Protein AF-A0A562CBI1-F1 (afdb_monomer_lite)

Secondary structure (DSSP, 8-state):
-----PBP-STT--SB--EEEESS-TT-EE-HHHHHHHHHHHHHTT---EEEE---

pLDDT: mean 84.83, std 9.93, range [44.34, 92.38]

Structure (mmCIF, N/CA/C/O backbone):
data_AF-A0A562CBI1-F1
#
_entry.id   AF-A0A562CBI1-F1
#
loop_
_atom_site.group_PDB
_atom_site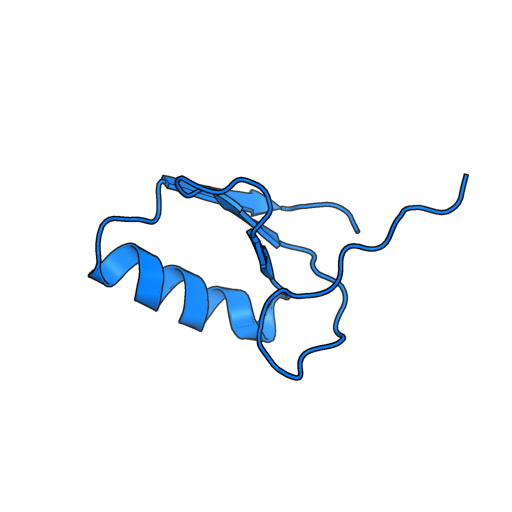.id
_atom_site.type_symbol
_atom_site.label_atom_id
_atom_site.label_alt_id
_atom_site.label_comp_id
_atom_site.label_asym_id
_atom_site.label_entity_id
_atom_site.label_seq_id
_atom_site.pdbx_PDB_ins_code
_atom_site.Cartn_x
_atom_site.Cartn_y
_atom_site.Cartn_z
_atom_site.occupancy
_atom_site.B_iso_or_equiv
_atom_site.auth_seq_id
_atom_site.auth_comp_id
_atom_site.auth_asym_id
_atom_site.auth_atom_id
_atom_site.pdbx_PDB_model_num
ATOM 1 N N . MET A 1 1 ? 19.644 12.633 -16.375 1.00 44.34 1 MET A N 1
ATOM 2 C CA . MET A 1 1 ? 18.974 12.377 -15.087 1.00 44.34 1 MET A CA 1
ATOM 3 C C . MET A 1 1 ? 18.307 11.033 -15.245 1.00 44.34 1 MET A C 1
ATOM 5 O O . MET A 1 1 ? 17.306 10.945 -15.942 1.00 44.34 1 MET A O 1
ATOM 9 N N . GLU A 1 2 ? 18.965 9.983 -14.777 1.00 59.81 2 GLU A N 1
ATOM 10 C CA . GLU A 1 2 ? 18.388 8.639 -14.765 1.00 59.81 2 GLU A CA 1
ATOM 11 C C . GLU A 1 2 ? 17.262 8.641 -13.720 1.00 59.81 2 GLU A C 1
ATOM 13 O O . GLU A 1 2 ? 17.476 9.194 -12.638 1.00 59.81 2 GLU A O 1
ATOM 18 N N . PRO A 1 3 ? 16.055 8.145 -14.041 1.00 56.56 3 PRO A N 1
ATOM 19 C CA . PRO A 1 3 ? 15.015 8.003 -13.036 1.00 56.56 3 PRO A CA 1
ATOM 20 C C . PRO A 1 3 ? 15.521 6.988 -12.005 1.00 56.56 3 PRO A C 1
ATOM 22 O O . PRO A 1 3 ? 15.990 5.904 -12.365 1.00 56.56 3 PRO A O 1
ATOM 25 N N . ASP A 1 4 ? 15.541 7.401 -10.741 1.00 64.62 4 ASP A N 1
ATOM 26 C CA . ASP A 1 4 ? 15.868 6.526 -9.622 1.00 64.62 4 ASP A CA 1
ATOM 27 C C . ASP A 1 4 ? 14.729 5.508 -9.521 1.00 64.62 4 ASP A C 1
ATOM 29 O O . ASP A 1 4 ? 13.673 5.793 -8.962 1.00 64.62 4 ASP A O 1
ATOM 33 N N . ARG A 1 5 ? 14.910 4.361 -10.183 1.00 71.56 5 ARG A N 1
ATOM 34 C CA . ARG A 1 5 ? 13.919 3.288 -10.212 1.00 71.56 5 ARG A CA 1
ATOM 35 C C . ARG A 1 5 ? 13.809 2.685 -8.830 1.00 71.56 5 ARG A C 1
ATOM 37 O O . ARG A 1 5 ? 14.608 1.825 -8.449 1.00 71.56 5 ARG A O 1
ATOM 44 N N . ASP A 1 6 ? 12.809 3.138 -8.087 1.00 85.06 6 ASP A N 1
ATOM 45 C CA . ASP A 1 6 ? 12.473 2.564 -6.796 1.00 85.06 6 ASP A CA 1
ATOM 46 C C . ASP A 1 6 ? 12.188 1.067 -6.959 1.00 85.06 6 ASP A C 1
ATOM 48 O O . ASP A 1 6 ? 11.393 0.632 -7.797 1.00 85.06 6 ASP A O 1
ATOM 52 N N . ILE A 1 7 ? 12.854 0.256 -6.142 1.00 87.38 7 ILE A N 1
ATOM 53 C CA . ILE A 1 7 ? 12.676 -1.194 -6.131 1.00 87.38 7 ILE A CA 1
ATOM 54 C C . ILE A 1 7 ? 11.587 -1.564 -5.127 1.00 87.38 7 ILE A C 1
ATOM 56 O O . ILE A 1 7 ? 11.417 -0.935 -4.080 1.00 87.38 7 ILE A O 1
ATOM 60 N N . CYS A 1 8 ? 10.842 -2.624 -5.438 1.00 90.44 8 CYS A N 1
ATOM 61 C CA . CYS A 1 8 ? 9.815 -3.151 -4.553 1.00 90.44 8 CYS A CA 1
ATOM 62 C C . CYS A 1 8 ? 10.375 -3.435 -3.146 1.00 90.44 8 CYS A C 1
ATOM 64 O O . CYS A 1 8 ? 11.345 -4.166 -2.977 1.00 90.44 8 CYS A O 1
ATOM 66 N N . SER A 1 9 ? 9.708 -2.914 -2.114 1.00 85.31 9 SER A N 1
ATOM 67 C CA . SER A 1 9 ? 10.042 -3.158 -0.702 1.00 85.31 9 SER A CA 1
ATOM 68 C C . SER A 1 9 ? 9.713 -4.576 -0.220 1.00 85.31 9 SER A C 1
ATOM 70 O O . SER A 1 9 ? 9.986 -4.912 0.936 1.00 85.31 9 SER A O 1
ATOM 72 N N . ALA A 1 10 ? 9.104 -5.418 -1.060 1.00 85.31 10 ALA A N 1
ATOM 73 C CA . ALA A 1 10 ? 8.894 -6.815 -0.716 1.00 85.31 10 ALA A CA 1
ATOM 74 C C . ALA A 1 10 ? 10.252 -7.517 -0.576 1.00 85.31 10 ALA A C 1
ATOM 76 O O . ALA A 1 10 ? 11.154 -7.343 -1.396 1.00 85.31 10 ALA A O 1
ATOM 77 N N . LYS A 1 11 ? 10.403 -8.326 0.479 1.00 80.75 11 LYS A N 1
ATOM 78 C CA . LYS A 1 11 ? 11.621 -9.117 0.675 1.00 80.75 11 LYS A CA 1
ATOM 79 C C . LYS A 1 11 ? 11.856 -10.007 -0.543 1.00 80.75 11 LYS A C 1
ATOM 81 O O . LYS A 1 11 ? 10.933 -10.676 -0.991 1.00 80.75 11 LYS A O 1
ATOM 86 N N . ASP A 1 12 ? 13.098 -10.013 -1.022 1.00 83.25 12 ASP A N 1
ATOM 87 C CA . ASP A 1 12 ? 13.546 -10.778 -2.194 1.00 83.25 12 ASP A CA 1
ATOM 88 C C . ASP A 1 12 ? 12.956 -10.321 -3.545 1.00 83.25 12 ASP A C 1
ATOM 90 O O . ASP A 1 12 ? 13.238 -10.908 -4.585 1.00 83.25 12 ASP A O 1
ATOM 94 N N . CYS A 1 13 ? 12.199 -9.219 -3.580 1.00 88.75 13 CYS A N 1
ATOM 95 C CA . CYS A 1 13 ? 11.719 -8.652 -4.832 1.00 88.75 13 CYS A CA 1
ATOM 96 C C . CYS A 1 13 ? 12.676 -7.568 -5.341 1.00 88.75 13 CYS A C 1
ATOM 98 O O . CYS A 1 13 ? 12.998 -6.624 -4.627 1.00 88.75 13 CYS A O 1
ATOM 100 N N . ARG A 1 14 ? 13.114 -7.692 -6.599 1.00 86.25 14 ARG A N 1
ATOM 101 C CA . ARG A 1 14 ? 13.911 -6.670 -7.306 1.00 86.25 14 ARG A CA 1
ATOM 102 C C . ARG A 1 14 ? 13.174 -6.040 -8.492 1.00 86.25 14 ARG A C 1
ATOM 104 O O . ARG A 1 14 ? 13.802 -5.469 -9.373 1.00 86.25 14 ARG A O 1
ATOM 111 N N . ALA A 1 15 ? 11.855 -6.199 -8.545 1.00 88.25 15 ALA A N 1
ATOM 112 C CA . ALA A 1 15 ? 11.043 -5.615 -9.604 1.00 88.25 15 ALA A CA 1
ATOM 113 C C . ALA A 1 15 ? 10.904 -4.096 -9.422 1.00 88.25 15 ALA A C 1
ATOM 115 O O . ALA A 1 15 ? 10.881 -3.611 -8.286 1.00 88.25 15 ALA A O 1
ATOM 116 N N . ASP A 1 16 ? 10.747 -3.392 -10.544 1.00 89.19 16 ASP A N 1
ATOM 117 C CA . ASP A 1 16 ? 10.394 -1.971 -10.593 1.00 89.19 16 ASP A CA 1
ATOM 118 C C . ASP A 1 16 ? 9.111 -1.716 -9.785 1.00 89.19 16 ASP A C 1
ATOM 120 O O . ASP A 1 16 ? 8.076 -2.376 -9.974 1.00 89.19 16 ASP A O 1
ATOM 124 N N . ALA A 1 17 ? 9.191 -0.784 -8.838 1.00 90.00 17 ALA A N 1
ATOM 125 C CA . ALA A 1 17 ? 8.077 -0.422 -7.988 1.00 90.00 17 ALA A CA 1
ATOM 126 C C . ALA A 1 17 ? 7.251 0.688 -8.630 1.00 90.00 17 ALA A C 1
ATOM 128 O O . ALA A 1 17 ? 7.507 1.878 -8.457 1.00 90.00 17 ALA A O 1
ATOM 129 N N . VAL A 1 18 ? 6.222 0.261 -9.353 1.00 91.12 18 VAL A N 1
ATOM 130 C CA . VAL A 1 18 ? 5.300 1.149 -10.073 1.00 91.12 18 VAL A CA 1
ATOM 131 C C . VAL A 1 18 ? 4.139 1.656 -9.203 1.00 91.12 18 VAL A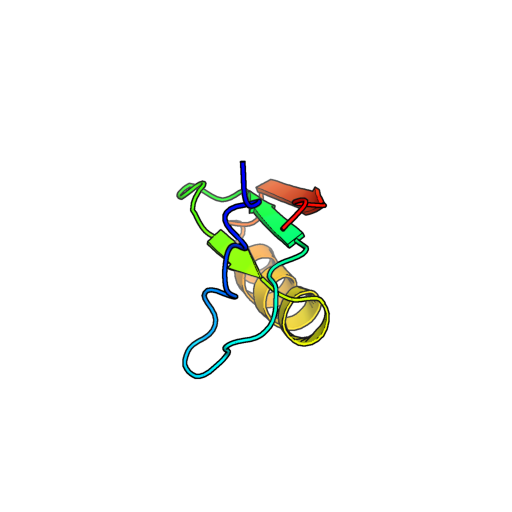 C 1
ATOM 133 O O . VAL A 1 18 ? 3.298 2.435 -9.651 1.00 91.12 18 VAL A O 1
ATOM 136 N N . TRP A 1 19 ? 4.060 1.199 -7.951 1.00 90.56 19 TRP A N 1
ATOM 137 C CA . TRP A 1 19 ? 3.014 1.556 -6.997 1.00 90.56 19 TRP A CA 1
ATOM 138 C C . TRP A 1 19 ? 3.622 2.000 -5.669 1.00 90.56 19 TRP A C 1
ATOM 140 O O . TRP A 1 19 ? 4.547 1.375 -5.15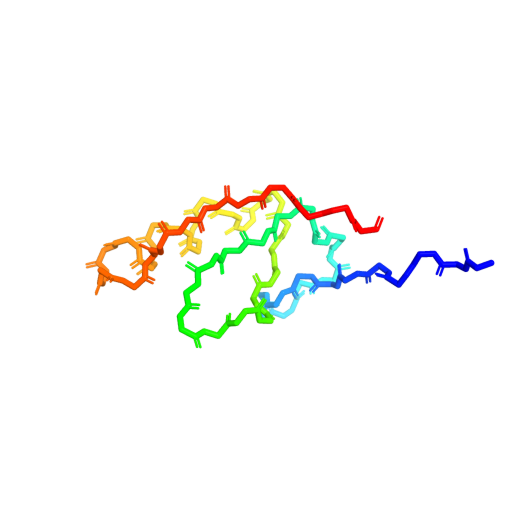7 1.00 90.56 19 TRP A O 1
ATOM 150 N N . GLN A 1 20 ? 3.040 3.022 -5.055 1.00 90.69 20 GLN A N 1
ATOM 151 C CA . GLN A 1 20 ? 3.354 3.457 -3.699 1.00 90.69 20 GLN A CA 1
ATOM 152 C C . GLN A 1 20 ? 2.125 3.257 -2.813 1.00 90.69 20 GLN A C 1
ATOM 154 O O . GLN A 1 20 ? 1.037 3.762 -3.095 1.00 90.69 20 GLN A O 1
ATOM 159 N N . LEU A 1 21 ? 2.300 2.515 -1.718 1.00 89.81 21 LEU A N 1
ATOM 160 C CA . LEU A 1 21 ? 1.246 2.322 -0.725 1.00 89.81 21 LEU A CA 1
ATOM 161 C C . LEU A 1 21 ? 1.458 3.340 0.384 1.00 89.81 21 LEU A C 1
ATOM 163 O O . LEU A 1 21 ? 2.388 3.237 1.186 1.00 89.81 21 LEU A O 1
ATOM 167 N N . GLN A 1 22 ? 0.580 4.335 0.427 1.00 89.06 22 GLN A N 1
ATOM 168 C CA . GLN A 1 22 ? 0.605 5.356 1.455 1.00 89.06 22 GLN A CA 1
ATOM 169 C C . GLN A 1 22 ? 0.125 4.741 2.768 1.00 89.06 22 GLN A C 1
ATOM 171 O O . GLN A 1 22 ? -1.041 4.398 2.949 1.00 89.06 22 GLN A O 1
ATOM 176 N N . TRP A 1 23 ? 1.051 4.624 3.707 1.00 87.44 23 TRP A N 1
ATOM 177 C CA . TRP A 1 23 ? 0.799 4.333 5.114 1.00 87.44 23 TRP A CA 1
ATOM 178 C C . TRP A 1 23 ? 1.673 5.281 5.944 1.00 87.44 23 TRP A C 1
ATOM 180 O O . TRP A 1 23 ? 2.289 6.192 5.391 1.00 87.44 23 TRP A O 1
ATOM 190 N N . ASN A 1 24 ? 1.759 5.106 7.263 1.00 83.12 24 ASN A N 1
ATOM 191 C CA . ASN A 1 24 ? 2.584 5.973 8.123 1.00 83.12 24 ASN A CA 1
ATOM 192 C C . ASN A 1 24 ? 4.078 6.035 7.732 1.00 83.12 24 ASN A C 1
ATOM 194 O O . ASN A 1 24 ? 4.818 6.832 8.301 1.00 83.12 24 ASN A O 1
ATOM 198 N N . ASN A 1 25 ? 4.529 5.226 6.769 1.00 76.44 25 ASN A N 1
ATOM 199 C CA . ASN A 1 25 ? 5.847 5.335 6.170 1.00 76.44 25 ASN A CA 1
ATOM 200 C C . ASN A 1 25 ? 5.730 5.558 4.642 1.00 76.44 25 ASN A C 1
ATOM 202 O O . ASN A 1 25 ? 5.376 4.629 3.917 1.00 76.44 25 ASN A O 1
ATOM 206 N N . PRO A 1 26 ? 6.044 6.760 4.121 1.00 72.75 26 PRO A N 1
ATOM 207 C CA . PRO A 1 26 ? 5.873 7.081 2.701 1.00 72.75 26 PRO A CA 1
ATOM 208 C C . PRO A 1 26 ? 6.855 6.344 1.776 1.00 72.75 26 PRO A C 1
ATOM 210 O O . PRO A 1 26 ? 6.695 6.390 0.563 1.00 72.75 26 PRO A O 1
ATOM 213 N N . LYS A 1 27 ? 7.852 5.644 2.329 1.00 78.62 27 LYS A N 1
ATOM 214 C CA . LYS A 1 27 ? 8.88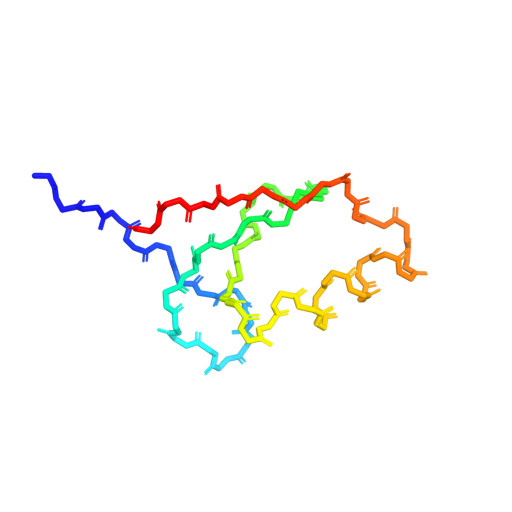4 4.918 1.572 1.00 78.62 27 LYS A CA 1
ATOM 215 C C . LYS A 1 27 ? 8.486 3.490 1.191 1.00 78.62 27 LYS A C 1
ATOM 217 O O . LYS A 1 27 ? 9.357 2.656 0.966 1.00 78.62 27 LYS A O 1
ATOM 222 N N . LEU A 1 28 ? 7.196 3.155 1.201 1.00 86.31 28 LEU A N 1
ATOM 223 C CA . LEU A 1 28 ? 6.735 1.815 0.845 1.00 86.31 28 LEU A CA 1
ATOM 224 C C . LEU A 1 28 ? 6.311 1.769 -0.619 1.00 86.31 28 LEU A C 1
ATOM 226 O O . LEU A 1 28 ? 5.204 2.175 -0.977 1.00 86.31 28 LEU A O 1
ATOM 230 N N . HIS A 1 29 ? 7.200 1.223 -1.439 1.00 90.62 29 HIS A N 1
AT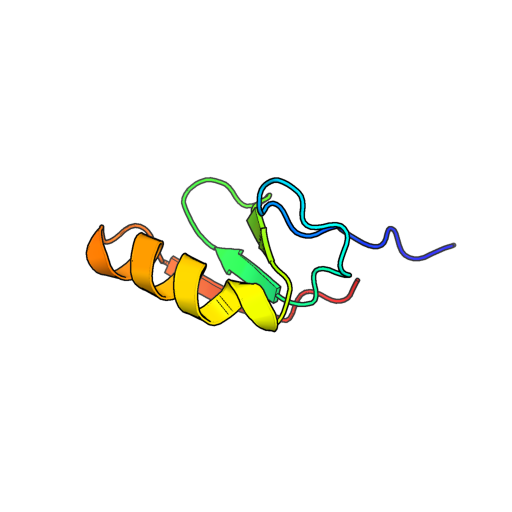OM 231 C CA . HIS A 1 29 ? 6.986 1.041 -2.868 1.00 90.62 29 HIS A CA 1
ATOM 232 C C . HIS A 1 29 ? 6.801 -0.449 -3.161 1.00 90.62 29 HIS A C 1
ATOM 234 O O . HIS A 1 29 ? 7.426 -1.312 -2.538 1.00 90.62 29 HIS A O 1
ATOM 240 N N . THR A 1 30 ? 5.917 -0.777 -4.093 1.00 91.12 30 THR A N 1
ATOM 241 C CA . THR A 1 30 ? 5.608 -2.149 -4.475 1.00 91.12 30 THR A CA 1
ATOM 242 C C . THR A 1 30 ? 5.464 -2.290 -5.982 1.00 91.12 30 THR A C 1
ATOM 244 O O . THR A 1 30 ? 5.088 -1.354 -6.685 1.00 91.12 30 THR A O 1
ATOM 247 N N . CYS A 1 31 ? 5.762 -3.481 -6.487 1.00 92.38 31 CYS A N 1
ATOM 248 C CA . CYS A 1 31 ? 5.478 -3.833 -7.868 1.00 92.38 31 CYS A CA 1
ATOM 249 C C . CYS A 1 31 ? 4.029 -4.318 -8.010 1.00 92.38 31 CYS A C 1
ATOM 251 O O . CYS A 1 31 ? 3.357 -4.632 -7.024 1.00 92.38 31 CYS A O 1
ATOM 253 N N . ASP A 1 32 ? 3.548 -4.414 -9.248 1.00 89.75 32 ASP A N 1
ATOM 254 C CA . ASP A 1 32 ? 2.171 -4.827 -9.534 1.00 89.75 32 ASP A CA 1
ATOM 255 C C . ASP A 1 32 ? 1.827 -6.210 -8.947 1.00 89.75 32 ASP A C 1
ATOM 257 O O . ASP A 1 32 ? 0.782 -6.384 -8.324 1.00 89.75 32 ASP A O 1
ATOM 261 N N . ALA A 1 33 ? 2.776 -7.151 -9.003 1.00 89.94 33 ALA A N 1
ATOM 262 C CA . ALA A 1 33 ? 2.617 -8.496 -8.450 1.00 89.94 33 ALA A CA 1
ATOM 263 C C . ALA A 1 33 ? 2.391 -8.513 -6.925 1.00 89.94 33 ALA A C 1
ATOM 265 O O . ALA A 1 33 ? 1.632 -9.336 -6.418 1.00 89.94 33 ALA A O 1
ATOM 266 N N . HIS A 1 34 ? 3.032 -7.605 -6.181 1.00 91.06 34 HIS A N 1
ATOM 267 C CA . HIS A 1 34 ? 2.941 -7.556 -4.717 1.00 91.06 34 HIS A CA 1
ATOM 268 C C . HIS A 1 34 ? 1.940 -6.520 -4.205 1.00 91.06 34 HIS A C 1
ATOM 270 O O . HIS A 1 34 ? 1.597 -6.538 -3.022 1.00 91.06 34 HIS A O 1
ATOM 276 N N . ARG A 1 35 ? 1.445 -5.626 -5.069 1.00 89.81 35 ARG A N 1
ATOM 277 C CA . ARG A 1 35 ? 0.446 -4.611 -4.721 1.00 89.81 35 ARG A CA 1
ATOM 278 C C . ARG A 1 35 ? -0.752 -5.215 -4.004 1.00 89.81 35 ARG A C 1
ATOM 280 O O . ARG A 1 35 ? -1.104 -4.728 -2.936 1.00 89.81 35 ARG A O 1
ATOM 287 N N . GLN A 1 36 ? -1.357 -6.260 -4.568 1.00 90.19 36 GLN A N 1
ATOM 288 C CA . GLN A 1 36 ? -2.579 -6.850 -4.021 1.00 90.19 36 GLN A CA 1
ATOM 289 C C . GLN A 1 36 ? -2.347 -7.423 -2.614 1.00 90.19 36 GLN A C 1
ATOM 291 O O . GLN A 1 36 ? -3.077 -7.066 -1.695 1.00 90.19 36 GLN A O 1
ATOM 296 N N . SER A 1 37 ? -1.305 -8.243 -2.420 1.00 89.88 37 SER A N 1
ATOM 297 C CA . SER A 1 37 ? -0.982 -8.821 -1.105 1.00 89.88 37 SER A CA 1
ATOM 298 C C . SER A 1 37 ? -0.635 -7.764 -0.062 1.00 89.88 37 SER A C 1
ATOM 300 O O . SER A 1 37 ? -1.055 -7.875 1.087 1.00 89.88 37 SER A O 1
ATOM 302 N N . LEU A 1 38 ? 0.136 -6.740 -0.437 1.00 88.94 38 LEU A N 1
ATOM 303 C CA . LEU A 1 38 ? 0.563 -5.702 0.500 1.00 88.94 38 LEU A CA 1
ATOM 304 C C . LEU A 1 38 ? -0.598 -4.765 0.865 1.00 88.94 38 LEU A C 1
ATOM 306 O O . LEU A 1 38 ? -0.741 -4.391 2.028 1.00 88.94 38 LEU A O 1
ATOM 310 N N . ALA A 1 39 ? -1.448 -4.428 -0.109 1.00 90.25 39 ALA A N 1
ATOM 311 C CA . ALA A 1 39 ? -2.654 -3.637 0.106 1.00 90.25 39 ALA A CA 1
ATOM 312 C C . ALA A 1 39 ? -3.668 -4.385 0.976 1.00 90.25 39 ALA A C 1
ATOM 314 O O . ALA A 1 39 ? -4.207 -3.786 1.901 1.00 90.25 39 ALA A O 1
ATOM 315 N N . ASP A 1 40 ? -3.877 -5.684 0.743 1.00 91.25 40 ASP A N 1
ATOM 316 C CA . ASP A 1 40 ? -4.729 -6.526 1.588 1.00 91.25 40 ASP A CA 1
ATOM 317 C C . ASP A 1 40 ? -4.193 -6.597 3.025 1.00 91.25 40 ASP A C 1
ATOM 319 O O . ASP A 1 40 ? -4.916 -6.314 3.975 1.00 91.25 40 ASP A O 1
ATOM 323 N N . PHE A 1 41 ? -2.889 -6.834 3.195 1.00 90.12 41 PHE A N 1
ATOM 324 C CA . PHE A 1 41 ? -2.248 -6.877 4.510 1.00 90.12 41 PHE A CA 1
ATOM 325 C C . PHE A 1 41 ? -2.365 -5.557 5.289 1.00 90.12 41 PHE A C 1
ATOM 327 O O . PHE A 1 41 ? -2.630 -5.555 6.496 1.00 90.12 41 PHE A O 1
ATOM 334 N N . LEU A 1 42 ? -2.149 -4.423 4.616 1.00 90.69 42 LEU A N 1
ATOM 335 C CA . LEU A 1 42 ? -2.295 -3.099 5.221 1.00 90.69 42 LEU A CA 1
ATOM 336 C C . LEU A 1 42 ? -3.768 -2.748 5.462 1.00 90.69 42 LEU A C 1
ATOM 338 O O . LEU A 1 42 ? -4.081 -2.147 6.489 1.00 90.69 42 LEU A O 1
ATOM 342 N N . GLY A 1 43 ? -4.665 -3.132 4.554 1.00 90.38 43 GLY A N 1
ATOM 343 C CA . GLY A 1 43 ? -6.106 -2.909 4.648 1.00 90.38 43 GLY A CA 1
ATOM 344 C C . GLY A 1 43 ? -6.740 -3.696 5.792 1.00 90.38 43 GLY A C 1
ATOM 345 O O . GLY A 1 43 ? -7.431 -3.112 6.622 1.00 90.38 43 GLY A O 1
ATOM 346 N N . ALA A 1 44 ? -6.411 -4.983 5.922 1.00 92.25 44 ALA A N 1
ATOM 347 C CA . ALA A 1 44 ? -6.872 -5.852 7.006 1.00 92.25 44 ALA A CA 1
ATOM 348 C C . ALA A 1 44 ? -6.464 -5.341 8.400 1.00 92.25 44 ALA A C 1
ATOM 350 O O . ALA A 1 44 ? -7.125 -5.631 9.395 1.00 92.25 44 ALA A O 1
ATOM 351 N N . ARG A 1 45 ? -5.377 -4.565 8.480 1.00 91.38 45 ARG A N 1
ATOM 352 C CA . ARG A 1 45 ? -4.874 -3.944 9.715 1.00 91.38 45 ARG A CA 1
ATOM 353 C C . ARG A 1 45 ? -5.292 -2.480 9.896 1.00 91.38 45 ARG A C 1
ATOM 355 O O . ARG A 1 45 ? -4.960 -1.893 10.921 1.00 91.38 45 ARG A O 1
ATOM 362 N N . GLY A 1 46 ? -5.979 -1.881 8.921 1.00 89.69 46 GLY A N 1
ATOM 363 C CA . GLY A 1 46 ? -6.364 -0.465 8.946 1.00 89.69 46 GLY A CA 1
ATOM 364 C C . GLY A 1 46 ? -5.193 0.517 8.796 1.00 89.69 46 GLY A C 1
ATOM 365 O O . GLY A 1 46 ? -5.296 1.665 9.218 1.00 89.69 46 GLY A O 1
ATOM 366 N N . PHE A 1 47 ? -4.067 0.080 8.225 1.00 89.44 47 PHE A N 1
ATOM 367 C CA . PHE A 1 47 ? -2.888 0.921 7.985 1.00 89.44 47 PHE A CA 1
ATOM 368 C C . PHE A 1 47 ? -2.833 1.520 6.578 1.00 89.44 47 PHE A C 1
ATOM 370 O O . PHE A 1 47 ? -2.091 2.482 6.364 1.00 89.44 47 PHE A O 1
ATOM 377 N N . LEU A 1 48 ? -3.581 0.959 5.624 1.00 89.00 48 LEU A N 1
ATOM 378 C CA . LEU A 1 48 ? -3.628 1.470 4.258 1.00 89.00 48 LEU A CA 1
ATOM 379 C C . LEU A 1 48 ? -4.375 2.807 4.233 1.00 89.00 48 LEU A C 1
ATOM 381 O O . LEU A 1 48 ? -5.551 2.860 4.586 1.00 89.00 48 LEU A O 1
ATOM 385 N N . ARG A 1 49 ? -3.692 3.876 3.816 1.00 89.50 49 ARG A N 1
ATOM 386 C CA . ARG A 1 49 ? -4.316 5.187 3.591 1.00 89.50 49 ARG A CA 1
ATOM 387 C C . ARG A 1 49 ? -4.723 5.337 2.134 1.00 89.50 49 ARG A C 1
ATOM 389 O O . ARG A 1 49 ? -5.874 5.648 1.869 1.00 89.50 49 ARG A O 1
ATOM 396 N N . ASP A 1 50 ? -3.787 5.099 1.220 1.00 89.50 50 ASP A N 1
ATOM 397 C CA . ASP A 1 50 ? -4.017 5.217 -0.220 1.00 89.50 50 ASP A CA 1
ATOM 398 C C . ASP A 1 50 ? -3.045 4.327 -1.013 1.00 89.50 50 ASP A C 1
ATOM 400 O O . ASP A 1 50 ? -2.026 3.874 -0.485 1.00 89.50 50 ASP A O 1
ATOM 404 N N . THR A 1 51 ? -3.359 4.052 -2.277 1.00 89.94 51 THR A N 1
ATOM 405 C CA . THR A 1 51 ? -2.475 3.351 -3.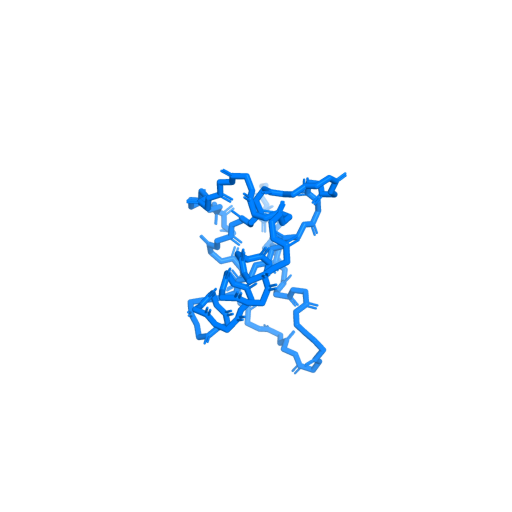215 1.00 89.94 51 THR A CA 1
ATOM 406 C C . THR A 1 51 ? -2.354 4.195 -4.472 1.00 89.94 51 THR A C 1
ATOM 408 O O . THR A 1 51 ? -3.237 4.168 -5.331 1.00 89.94 51 THR A O 1
ATOM 411 N N . VAL A 1 52 ? -1.238 4.909 -4.591 1.00 90.00 52 VAL A N 1
ATOM 412 C CA . VAL A 1 52 ? -0.975 5.795 -5.725 1.00 90.00 52 VAL A CA 1
ATOM 413 C C . VAL A 1 52 ? 0.005 5.142 -6.702 1.00 90.00 52 VAL A C 1
ATOM 415 O O . VAL A 1 52 ? 0.892 4.395 -6.279 1.00 90.00 52 VAL A O 1
ATOM 418 N N . PRO A 1 53 ? -0.131 5.388 -8.013 1.00 89.50 53 PRO A N 1
ATOM 419 C CA . PRO A 1 53 ? 0.899 5.015 -8.973 1.00 89.50 53 PRO A CA 1
ATOM 420 C C . PRO A 1 53 ? 2.173 5.825 -8.700 1.00 89.50 53 PRO A C 1
ATOM 422 O O . PRO A 1 53 ? 2.117 7.046 -8.545 1.00 89.50 53 PRO A O 1
ATOM 425 N N . HIS A 1 54 ? 3.314 5.141 -8.647 1.00 84.31 54 HIS A N 1
ATOM 426 C CA . HIS A 1 54 ? 4.629 5.748 -8.452 1.00 84.31 54 HIS A CA 1
ATOM 427 C C . HIS A 1 54 ? 5.473 5.506 -9.701 1.00 84.31 54 HIS A C 1
ATOM 429 O O . HIS A 1 54 ? 5.753 4.351 -10.011 1.00 84.31 54 HIS A O 1
ATOM 435 N N . PRO A 1 55 ? 5.836 6.551 -10.457 1.00 72.50 55 PRO A N 1
ATOM 436 C CA . PRO A 1 55 ? 6.692 6.383 -11.618 1.00 72.50 55 PRO A CA 1
ATOM 437 C C . PRO A 1 55 ? 8.116 6.051 -11.156 1.00 72.50 55 PRO A C 1
ATOM 439 O O . PRO A 1 55 ? 8.779 6.893 -10.553 1.00 72.50 55 PRO A O 1
ATOM 442 N N . SER A 1 56 ? 8.533 4.813 -11.426 1.00 64.44 56 SER A N 1
ATOM 443 C CA . SER A 1 56 ? 9.909 4.315 -11.301 1.00 64.44 56 SER A CA 1
ATOM 444 C C . SER A 1 56 ? 10.803 4.871 -12.409 1.00 64.44 56 SER A C 1
ATOM 446 O O . SER A 1 56 ? 10.328 4.994 -13.564 1.00 64.44 56 SER A O 1
#

Sequence (56 aa):
MEPDRDICSAKDCRADAVWQLQWNNPKLHTCDAHRQSLADFLGARGFLRDTVPHPS

Radius of gyration: 10.85 Å; chains: 1; bounding box: 26×23×25 Å

Foldseek 3Di:
DPPPQQAAPPPPGRDGFQKFFDFPDRSHTHDPVCCVVVQCVCVVVVRGDDIDGDDD